Protein AF-A0A3G9JMQ4-F1 (afdb_monomer)

Solvent-accessible surface area (backbone atoms only — not comparable to full-atom values): 5011 Å² total; per-residue (Å²): 138,58,71,65,60,55,54,49,46,19,56,76,65,72,38,77,45,74,50,80,44,89,99,51,79,66,46,75,46,61,32,68,69,58,50,51,52,51,52,49,52,52,56,53,48,67,41,67,68,51,34,52,52,51,54,51,50,58,55,44,67,75,40,93,82,50,75,87,76,54,74,66,60,53,28,61,74,70,67,53,82,130

Organism: NCBI:txid213615

Mean predicted aligned error: 8.28 Å

pLDDT: mean 87.6, std 6.24, range [56.5, 94.69]

Sequence (82 aa):
MNLASILDQVCDESQIIVIKRRNQKNVALIAEDELSSLLECVYLLRSPENAQRLFRSLAWTQTEDATPQTLAELKEELGIES

Nearest PDB structures (foldseek):
  2a6q-assembly3_D  TM=9.163E-01  e=2.463E-01  Escherichia coli
  7q8s-assembly1_A  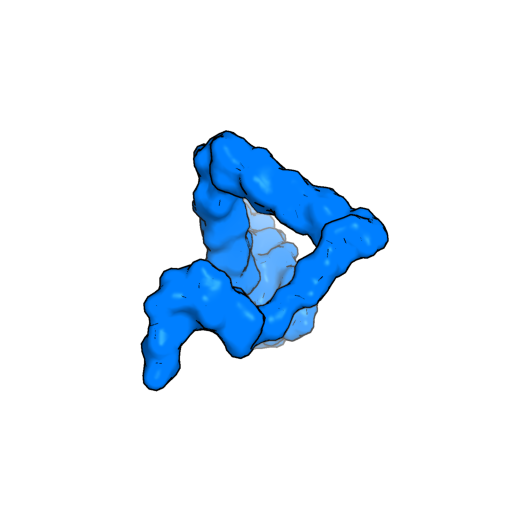TM=4.286E-01  e=4.603E+00  Leishmania major

Secondary structure (DSSP, 8-state):
--HHHHHHHHHHHT--EEE--TTS--EEE--HHHHHHHHHHHHHHTSHHHHHHHHHHHHHHTSTT-----HHHHHHHTT---

Structure (mmCIF, N/CA/C/O backbone):
data_AF-A0A3G9JMQ4-F1
#
_entry.id   AF-A0A3G9JMQ4-F1
#
loop_
_atom_site.group_PDB
_atom_site.id
_atom_site.type_symbol
_atom_site.label_atom_id
_atom_site.label_alt_id
_atom_site.label_comp_id
_atom_site.label_asym_id
_atom_site.label_entity_id
_atom_site.label_seq_id
_atom_site.pdbx_PDB_ins_code
_atom_site.Cartn_x
_atom_site.Cartn_y
_atom_site.Cartn_z
_atom_site.occupancy
_atom_site.B_iso_or_equiv
_atom_site.auth_seq_id
_atom_site.auth_comp_id
_atom_site.auth_asym_id
_atom_site.auth_atom_id
_atom_site.pdbx_PDB_model_num
ATOM 1 N N . MET A 1 1 ? -24.259 1.972 15.773 1.00 56.50 1 MET A N 1
ATOM 2 C CA . MET A 1 1 ? -22.958 1.846 15.089 1.00 56.50 1 MET A CA 1
ATOM 3 C C . MET A 1 1 ? -22.732 0.358 14.892 1.00 56.50 1 MET A C 1
ATOM 5 O O . MET A 1 1 ? -22.591 -0.351 15.881 1.00 56.50 1 MET A O 1
ATOM 9 N N . ASN A 1 2 ? -22.911 -0.129 13.666 1.00 82.44 2 ASN A N 1
ATOM 10 C CA . ASN A 1 2 ? -22.819 -1.551 13.348 1.00 82.44 2 ASN A CA 1
ATOM 11 C C . ASN A 1 2 ? -21.380 -1.834 12.901 1.00 82.44 2 ASN A C 1
ATOM 13 O O . ASN A 1 2 ? -20.841 -1.078 12.101 1.00 82.44 2 ASN A O 1
ATOM 17 N N . LEU A 1 3 ? -20.747 -2.879 13.433 1.00 84.56 3 LEU A N 1
ATOM 18 C CA . LEU A 1 3 ? -19.405 -3.267 12.996 1.00 84.56 3 LEU A CA 1
ATOM 19 C C . LEU A 1 3 ? -19.392 -3.599 11.499 1.00 84.56 3 LEU A C 1
ATOM 21 O O . LEU A 1 3 ? -18.449 -3.220 10.820 1.00 84.56 3 LEU A O 1
ATOM 25 N N . ALA A 1 4 ? -20.458 -4.224 10.989 1.00 87.12 4 ALA A N 1
ATOM 26 C CA . ALA A 1 4 ? -20.581 -4.558 9.573 1.00 87.12 4 ALA A CA 1
ATOM 27 C C . ALA A 1 4 ? -20.466 -3.312 8.685 1.00 87.12 4 ALA A C 1
ATOM 29 O O . ALA A 1 4 ? -19.619 -3.283 7.809 1.00 87.12 4 ALA A O 1
ATOM 30 N N . SER A 1 5 ? -21.188 -2.230 9.003 1.00 87.88 5 SER A N 1
ATOM 31 C CA . SER A 1 5 ? -21.119 -1.008 8.192 1.00 87.88 5 SER A CA 1
ATOM 32 C C . SER A 1 5 ? -19.738 -0.350 8.220 1.00 87.88 5 SER A C 1
ATOM 34 O O . SER A 1 5 ? -19.360 0.301 7.262 1.00 87.88 5 SER A O 1
ATOM 36 N N . ILE A 1 6 ? -18.986 -0.491 9.319 1.00 87.00 6 ILE A N 1
ATOM 37 C CA . ILE A 1 6 ? -17.612 0.026 9.396 1.00 87.00 6 ILE A CA 1
ATOM 38 C C . ILE A 1 6 ? -16.681 -0.813 8.513 1.00 87.00 6 ILE A C 1
ATOM 40 O O . ILE A 1 6 ? -15.805 -0.250 7.868 1.00 87.00 6 ILE A O 1
ATOM 44 N N . LEU A 1 7 ? -16.858 -2.139 8.481 1.00 88.94 7 LEU A N 1
ATOM 45 C CA . LEU A 1 7 ? -16.095 -3.016 7.589 1.00 88.94 7 LEU A CA 1
ATOM 46 C C . LEU A 1 7 ? -16.398 -2.695 6.121 1.00 88.94 7 LEU A C 1
ATOM 48 O O . LEU A 1 7 ? -15.460 -2.540 5.348 1.00 88.94 7 LEU A O 1
ATOM 52 N N . ASP A 1 8 ? -17.678 -2.517 5.779 1.00 89.19 8 ASP A N 1
ATOM 53 C CA . ASP A 1 8 ? -18.108 -2.154 4.425 1.00 89.19 8 ASP A CA 1
ATOM 54 C C . ASP A 1 8 ? -17.469 -0.825 3.990 1.00 89.19 8 ASP A C 1
ATOM 56 O O . ASP A 1 8 ? -16.855 -0.757 2.935 1.00 89.19 8 ASP A O 1
ATOM 60 N N . GLN A 1 9 ? -17.490 0.204 4.847 1.00 87.25 9 GLN A N 1
ATOM 61 C CA . GLN A 1 9 ? -16.843 1.491 4.550 1.00 87.25 9 GLN A CA 1
ATOM 62 C C . GLN A 1 9 ? -15.328 1.383 4.342 1.00 87.25 9 GLN A C 1
ATOM 64 O O . GLN A 1 9 ? -14.779 2.071 3.487 1.00 87.25 9 GLN A O 1
ATOM 69 N N . VAL A 1 10 ? -14.635 0.542 5.116 1.00 89.38 10 VAL A N 1
ATOM 70 C CA . VAL A 1 10 ? -13.185 0.348 4.957 1.00 89.38 10 VAL A CA 1
ATOM 71 C C . VAL A 1 10 ? -12.862 -0.298 3.613 1.00 89.38 10 VAL A C 1
ATOM 73 O O . VAL A 1 10 ? -11.906 0.121 2.967 1.00 89.38 10 VAL A O 1
ATOM 76 N N . CYS A 1 11 ? -13.661 -1.275 3.184 1.00 88.12 11 CYS A N 1
ATOM 77 C CA . CYS A 1 11 ? -13.492 -1.927 1.888 1.00 88.12 11 CYS A CA 1
ATOM 78 C C . CYS A 1 11 ? -13.883 -1.006 0.722 1.00 88.12 11 CYS A C 1
ATOM 80 O O . CYS A 1 11 ? -13.121 -0.873 -0.230 1.00 88.12 11 CYS A O 1
ATOM 82 N N . ASP A 1 12 ? -15.044 -0.352 0.805 1.00 89.88 12 ASP A N 1
ATOM 83 C CA . ASP A 1 12 ? -15.614 0.425 -0.302 1.00 89.88 12 ASP A CA 1
ATOM 84 C C . ASP A 1 12 ? -14.889 1.757 -0.528 1.00 89.88 12 ASP A C 1
ATOM 86 O O . ASP A 1 12 ? -14.768 2.220 -1.662 1.00 89.88 12 ASP A O 1
ATOM 90 N N . GLU A 1 13 ? -14.419 2.396 0.547 1.00 85.81 13 GLU A N 1
ATOM 91 C CA . GLU A 1 13 ? -13.760 3.703 0.474 1.00 85.81 13 GLU A CA 1
ATOM 92 C C . GLU A 1 13 ? -12.225 3.600 0.511 1.00 85.81 13 GLU A C 1
ATOM 94 O O . GLU A 1 13 ? -11.561 4.635 0.438 1.00 85.8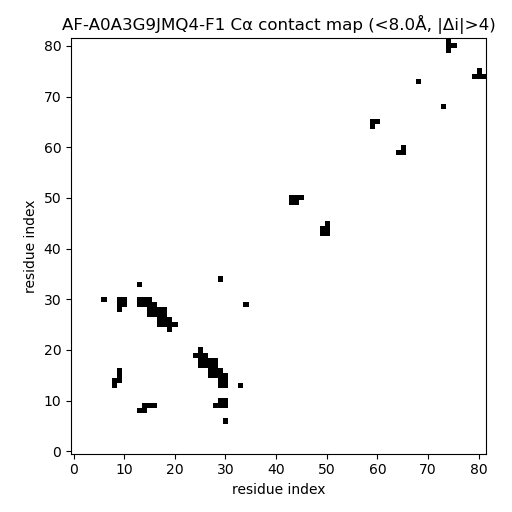1 13 GLU A O 1
ATOM 99 N N . SER A 1 14 ? -11.664 2.387 0.644 1.00 82.75 14 SER A N 1
ATOM 100 C CA . SER A 1 14 ? -10.224 2.146 0.871 1.00 82.75 14 SER A CA 1
ATOM 101 C C . SER A 1 14 ? -9.661 3.074 1.958 1.00 82.75 14 SER A C 1
ATOM 103 O O . SER A 1 14 ? -8.678 3.796 1.777 1.00 82.75 14 SER A O 1
ATOM 105 N N . GLN A 1 15 ? -10.380 3.160 3.083 1.00 85.12 15 GLN A N 1
ATOM 106 C CA . GLN A 1 15 ? -10.047 4.061 4.184 1.00 85.12 15 GLN A CA 1
ATOM 107 C C . GLN A 1 15 ? -9.482 3.307 5.380 1.00 85.12 15 GLN A C 1
ATOM 109 O O . GLN A 1 15 ? -10.077 2.368 5.902 1.00 85.12 15 GLN A O 1
ATOM 114 N N . ILE A 1 16 ? -8.374 3.818 5.917 1.00 91.06 16 ILE A N 1
ATOM 115 C CA . ILE A 1 16 ? -7.796 3.327 7.167 1.00 91.06 16 ILE A CA 1
ATOM 116 C C . ILE A 1 16 ? -8.516 3.965 8.358 1.00 91.06 16 ILE A C 1
ATOM 118 O O . ILE A 1 16 ? -8.403 5.170 8.603 1.00 91.06 16 ILE A O 1
ATOM 122 N N . ILE A 1 17 ? -9.181 3.147 9.175 1.00 91.38 17 ILE A N 1
ATOM 123 C CA . ILE A 1 17 ? -9.853 3.613 10.397 1.00 91.38 17 ILE A CA 1
ATOM 124 C C . ILE A 1 17 ? -9.018 3.264 11.628 1.00 91.38 17 ILE A C 1
ATOM 126 O O . ILE A 1 17 ? -8.760 2.099 11.921 1.00 91.38 17 ILE A O 1
ATOM 130 N N . VAL A 1 18 ? -8.642 4.274 12.419 1.00 92.44 18 VAL A N 1
ATOM 131 C CA . VAL A 1 18 ? -7.894 4.076 13.672 1.00 92.44 18 VAL A CA 1
ATOM 132 C C . VAL A 1 18 ? -8.830 4.097 14.880 1.00 92.44 18 VAL A C 1
ATOM 134 O O . VAL A 1 18 ? -9.310 5.148 15.311 1.00 92.44 18 VAL A O 1
ATOM 137 N N . ILE A 1 19 ? -9.024 2.934 15.494 1.00 91.50 19 ILE A N 1
ATOM 138 C CA . ILE A 1 19 ? -9.790 2.758 16.727 1.00 91.50 19 ILE A CA 1
ATOM 139 C C . ILE A 1 19 ? -8.910 3.141 17.921 1.00 91.50 19 ILE A C 1
ATOM 141 O O . ILE A 1 19 ? -7.983 2.418 18.309 1.00 91.50 19 ILE A O 1
ATOM 145 N N . LYS A 1 20 ? -9.220 4.289 18.531 1.00 93.19 20 LYS A N 1
ATOM 146 C CA . LYS A 1 20 ? -8.554 4.775 19.746 1.00 93.19 2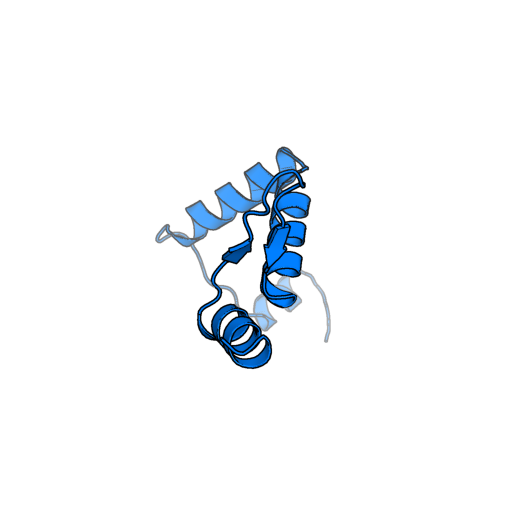0 LYS A CA 1
ATOM 147 C C . LYS A 1 20 ? -9.221 4.195 20.988 1.00 93.19 20 LYS A C 1
ATOM 149 O O . LYS A 1 20 ? -10.407 4.417 21.217 1.00 93.19 20 LYS A O 1
ATOM 154 N N . ARG A 1 21 ? -8.461 3.467 21.809 1.00 92.56 21 ARG A N 1
ATOM 155 C CA . ARG A 1 21 ? -8.986 2.795 23.009 1.00 92.56 21 ARG A CA 1
ATOM 156 C C . ARG A 1 21 ? -8.432 3.433 24.277 1.00 92.56 21 ARG A C 1
ATOM 158 O O . ARG A 1 21 ? -7.234 3.674 24.390 1.00 92.56 21 ARG A O 1
ATOM 165 N N . ARG A 1 22 ? -9.300 3.685 25.261 1.00 91.50 22 ARG A N 1
ATOM 166 C CA . ARG A 1 22 ? -8.874 4.217 26.562 1.00 91.50 22 ARG A CA 1
ATOM 167 C C . ARG A 1 22 ? -8.044 3.161 27.297 1.00 91.50 22 ARG A C 1
ATOM 169 O O . ARG A 1 22 ? -8.491 2.029 27.448 1.00 91.50 22 ARG A O 1
ATOM 176 N N . ASN A 1 23 ? -6.856 3.547 27.759 1.00 89.44 23 ASN A N 1
ATOM 177 C CA . ASN A 1 2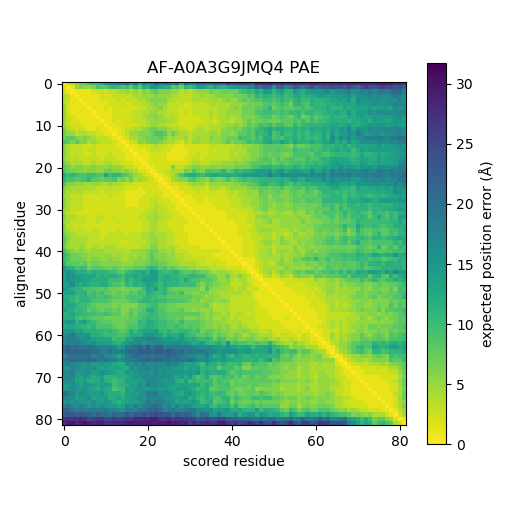3 ? -5.913 2.695 28.497 1.00 89.44 23 ASN A CA 1
ATOM 178 C C . ASN A 1 23 ? -5.481 1.408 27.757 1.00 89.44 23 ASN A C 1
ATOM 180 O O . ASN A 1 23 ? -5.063 0.447 28.398 1.00 89.44 23 ASN A O 1
ATOM 184 N N . GLN A 1 24 ? -5.570 1.365 26.423 1.00 91.94 24 GLN A N 1
ATOM 185 C CA . GLN A 1 24 ? -5.105 0.238 25.606 1.00 91.94 24 GLN A CA 1
ATOM 186 C C . GLN A 1 24 ? -4.421 0.741 24.329 1.00 91.94 24 GLN A C 1
ATOM 188 O O . GLN A 1 24 ? -4.522 1.913 23.976 1.00 91.94 24 GLN A O 1
ATOM 193 N N . LYS A 1 25 ? -3.729 -0.152 23.611 1.00 92.56 25 LYS A N 1
ATOM 194 C CA . LYS A 1 25 ? -3.121 0.179 22.314 1.00 92.56 25 LYS A CA 1
ATOM 195 C C . LYS A 1 25 ? -4.202 0.469 21.269 1.00 92.56 25 LYS A C 1
ATOM 197 O O . LYS A 1 25 ? -5.223 -0.221 21.225 1.00 92.56 25 LYS A O 1
ATOM 202 N N . ASN A 1 26 ? -3.956 1.450 20.409 1.00 94.19 26 ASN A N 1
ATOM 203 C CA . ASN A 1 26 ? -4.818 1.731 19.261 1.00 94.19 26 ASN A CA 1
ATOM 204 C C . ASN A 1 26 ? -4.721 0.599 18.230 1.00 94.19 26 ASN A C 1
ATOM 206 O O . ASN A 1 26 ? -3.713 -0.108 18.182 1.00 94.19 26 ASN A O 1
ATOM 210 N N . VAL A 1 27 ? -5.768 0.433 17.426 1.00 93.19 27 VAL A N 1
ATOM 211 C CA . VAL A 1 27 ? -5.822 -0.558 16.340 1.00 93.19 27 VAL A CA 1
ATOM 212 C C . VAL A 1 27 ? -6.216 0.161 15.059 1.00 93.19 27 VAL A C 1
ATOM 214 O O . VAL A 1 27 ? -7.083 1.027 15.105 1.00 93.19 27 VAL A O 1
ATOM 217 N N . ALA A 1 28 ? -5.579 -0.182 13.944 1.00 92.88 28 ALA A N 1
ATOM 218 C CA . ALA A 1 28 ? -6.011 0.239 12.620 1.00 92.88 28 ALA A CA 1
ATOM 219 C C . ALA A 1 28 ? -6.825 -0.889 11.981 1.00 92.88 28 ALA A C 1
ATOM 221 O O . ALA A 1 28 ? -6.432 -2.053 12.064 1.00 92.88 28 ALA A O 1
ATOM 222 N N . LEU A 1 29 ? -7.952 -0.533 11.383 1.00 93.25 29 LEU A N 1
ATOM 223 C CA . LEU A 1 29 ? -8.719 -1.384 10.492 1.00 93.25 29 LEU A CA 1
ATOM 224 C C . LEU A 1 29 ? -8.388 -0.945 9.065 1.00 93.25 29 LEU A C 1
ATOM 226 O O . LEU A 1 29 ? -8.465 0.245 8.759 1.00 93.25 29 LEU A O 1
ATOM 230 N N . ILE A 1 30 ? -7.955 -1.902 8.254 1.00 94.44 30 ILE A N 1
ATOM 231 C CA . ILE A 1 30 ? -7.523 -1.727 6.866 1.00 94.44 30 ILE A CA 1
ATOM 232 C C . ILE A 1 30 ? -8.154 -2.878 6.088 1.00 94.44 30 ILE A C 1
ATOM 234 O O . ILE A 1 30 ? -8.251 -3.985 6.634 1.00 94.44 30 ILE A O 1
ATOM 238 N N . ALA A 1 31 ? -8.590 -2.621 4.857 1.00 94.69 31 ALA A N 1
ATOM 239 C CA . ALA A 1 31 ? -9.014 -3.684 3.961 1.00 94.69 31 ALA A CA 1
ATOM 240 C C . ALA A 1 31 ? -7.839 -4.649 3.720 1.00 94.69 31 ALA A C 1
ATOM 242 O O . ALA A 1 31 ? -6.667 -4.268 3.784 1.00 94.69 31 ALA A O 1
ATOM 243 N N . GLU A 1 32 ? -8.137 -5.933 3.548 1.00 94.06 32 GLU A N 1
ATOM 244 C CA . GLU A 1 32 ? -7.089 -6.955 3.463 1.00 94.06 32 GLU A CA 1
ATOM 245 C C . GLU A 1 32 ? -6.226 -6.777 2.209 1.00 94.06 32 GLU A C 1
ATOM 247 O O . GLU A 1 32 ? -5.000 -6.802 2.299 1.00 94.06 32 GLU A O 1
ATOM 252 N N . ASP A 1 33 ? -6.861 -6.507 1.076 1.00 92.00 33 ASP A N 1
ATOM 253 C CA . ASP A 1 33 ? -6.224 -6.227 -0.208 1.00 92.00 33 ASP A CA 1
ATOM 254 C C . ASP A 1 33 ? -5.343 -4.970 -0.164 1.00 92.00 33 ASP A C 1
ATOM 256 O O . ASP A 1 33 ? -4.226 -4.964 -0.696 1.00 92.00 33 ASP A O 1
ATOM 260 N N . GLU A 1 34 ? -5.793 -3.925 0.530 1.00 91.81 34 GLU A N 1
ATOM 261 C CA . GLU A 1 34 ? -5.024 -2.700 0.736 1.00 91.81 34 GLU A CA 1
ATOM 262 C C . GLU A 1 34 ? -3.806 -2.940 1.643 1.00 91.81 34 GLU A C 1
ATOM 264 O O . GLU A 1 34 ? -2.693 -2.507 1.325 1.00 91.81 34 GLU A O 1
ATOM 269 N N . LEU A 1 35 ? -3.965 -3.697 2.735 1.00 94.06 35 LEU A N 1
ATOM 270 C CA . LEU A 1 35 ? -2.842 -4.100 3.585 1.00 94.06 35 LEU A CA 1
ATOM 271 C C . LEU A 1 35 ? -1.818 -4.937 2.803 1.00 94.06 35 LEU A C 1
ATOM 273 O O . LEU A 1 35 ? -0.614 -4.684 2.907 1.00 94.06 35 LEU A O 1
ATOM 277 N N . SER A 1 36 ? -2.282 -5.912 2.025 1.00 92.62 36 SER A N 1
ATOM 278 C CA . SER A 1 36 ? -1.436 -6.769 1.192 1.00 92.62 36 SER A CA 1
ATOM 279 C C . SER A 1 36 ? -0.659 -5.949 0.153 1.00 92.62 36 SER A C 1
ATOM 281 O O . SER A 1 36 ? 0.565 -6.082 0.059 1.00 92.62 36 SER A O 1
ATOM 283 N N . SER A 1 37 ? -1.324 -5.008 -0.521 1.00 90.38 37 SER A N 1
ATOM 284 C CA . SER A 1 37 ? -0.698 -4.081 -1.477 1.00 90.38 37 SER A CA 1
ATOM 285 C C . SER A 1 37 ? 0.361 -3.182 -0.821 1.00 90.38 37 SER A C 1
ATOM 287 O O . SER A 1 37 ? 1.448 -2.976 -1.370 1.00 90.38 37 SER A O 1
ATOM 289 N N . LEU A 1 38 ? 0.089 -2.669 0.387 1.00 90.19 38 LEU A N 1
ATOM 290 C CA . LEU A 1 38 ? 1.054 -1.873 1.155 1.00 90.19 38 LEU A CA 1
ATOM 291 C C . LEU A 1 38 ? 2.293 -2.690 1.535 1.00 90.19 38 LEU A C 1
ATOM 293 O O . LEU A 1 38 ? 3.419 -2.198 1.415 1.00 90.19 38 LEU A O 1
ATOM 297 N N . LEU A 1 39 ? 2.106 -3.932 1.985 1.00 90.31 39 LEU A N 1
ATOM 298 C CA . LEU A 1 39 ? 3.213 -4.817 2.347 1.00 90.31 39 LEU A CA 1
ATOM 299 C C . LEU A 1 39 ? 4.069 -5.184 1.132 1.00 90.31 39 LEU A C 1
ATOM 301 O O . LEU A 1 39 ? 5.297 -5.201 1.249 1.00 90.31 39 LEU A O 1
ATOM 305 N N . GLU A 1 40 ? 3.452 -5.416 -0.026 1.00 87.50 40 GLU A N 1
ATOM 306 C CA . GLU A 1 40 ? 4.167 -5.635 -1.284 1.00 87.50 40 GLU A CA 1
ATOM 307 C C . GLU A 1 40 ? 4.982 -4.401 -1.689 1.00 87.50 40 GLU A C 1
ATOM 309 O O . GLU A 1 40 ? 6.175 -4.518 -1.977 1.00 87.50 40 GLU A O 1
ATOM 314 N N . CYS A 1 41 ? 4.394 -3.202 -1.625 1.00 86.19 41 CYS A N 1
ATOM 315 C CA . CYS A 1 41 ? 5.115 -1.962 -1.916 1.00 86.19 41 CYS A CA 1
ATOM 316 C C . CYS A 1 41 ? 6.317 -1.776 -0.979 1.00 86.19 41 CYS A C 1
ATOM 318 O O . CYS A 1 41 ? 7.426 -1.487 -1.432 1.00 86.19 41 CYS A O 1
ATOM 320 N N . VAL A 1 42 ? 6.133 -1.992 0.327 1.00 87.69 42 VAL A N 1
ATOM 321 C CA . VAL A 1 42 ? 7.233 -1.942 1.303 1.00 87.69 42 VAL A CA 1
ATOM 322 C C . VAL A 1 42 ? 8.299 -2.989 0.981 1.00 87.69 42 VAL A C 1
ATOM 324 O O . VAL A 1 42 ? 9.492 -2.694 1.072 1.00 87.69 42 VAL A O 1
ATOM 327 N N . TYR A 1 43 ? 7.897 -4.196 0.582 1.00 84.56 43 TYR A N 1
ATOM 328 C CA . TYR A 1 43 ? 8.818 -5.257 0.187 1.00 84.56 43 TYR A CA 1
ATOM 329 C C . TYR A 1 43 ? 9.647 -4.866 -1.043 1.00 84.56 43 TYR A C 1
ATOM 331 O O . TYR A 1 43 ? 10.876 -4.960 -1.005 1.00 84.56 43 TYR A O 1
ATOM 339 N N . LEU A 1 44 ? 9.002 -4.356 -2.095 1.00 82.75 44 LEU A N 1
ATOM 340 C CA . LEU A 1 44 ? 9.666 -3.876 -3.306 1.00 82.75 44 LEU A CA 1
ATOM 341 C C . LEU A 1 44 ? 10.653 -2.743 -3.001 1.00 82.75 44 LEU A C 1
ATOM 343 O O . LEU A 1 44 ? 11.757 -2.723 -3.548 1.00 82.75 44 LEU A O 1
ATOM 347 N N . LEU A 1 45 ? 10.291 -1.830 -2.099 1.00 83.94 45 LEU A N 1
ATOM 348 C CA . LEU A 1 45 ? 11.131 -0.694 -1.715 1.00 83.94 45 LEU A CA 1
ATOM 349 C C . LEU A 1 45 ? 12.236 -1.050 -0.709 1.00 83.94 45 LEU A C 1
ATOM 351 O O . LEU A 1 45 ? 13.152 -0.255 -0.498 1.00 83.94 45 LEU A O 1
ATOM 355 N N . ARG A 1 46 ? 12.193 -2.239 -0.097 1.00 83.31 46 ARG A N 1
ATOM 356 C CA . ARG A 1 46 ? 13.185 -2.673 0.898 1.00 83.31 46 ARG A CA 1
ATOM 357 C C . ARG A 1 46 ? 14.582 -2.854 0.305 1.00 83.31 46 ARG A C 1
ATOM 359 O O . ARG A 1 46 ? 15.565 -2.705 1.028 1.00 83.31 46 ARG A O 1
ATOM 366 N N . SER A 1 47 ? 14.681 -3.184 -0.983 1.00 85.81 47 SER A N 1
ATOM 367 C CA . SER A 1 47 ? 15.952 -3.186 -1.709 1.00 85.81 47 SER A CA 1
ATOM 368 C C . SER A 1 47 ? 16.181 -1.803 -2.327 1.00 85.81 47 SER A C 1
ATOM 370 O O . SER A 1 47 ? 15.430 -1.427 -3.230 1.00 85.81 47 SER A O 1
ATOM 372 N N . PRO A 1 48 ? 17.214 -1.047 -1.902 1.00 81.00 48 PRO A N 1
ATOM 373 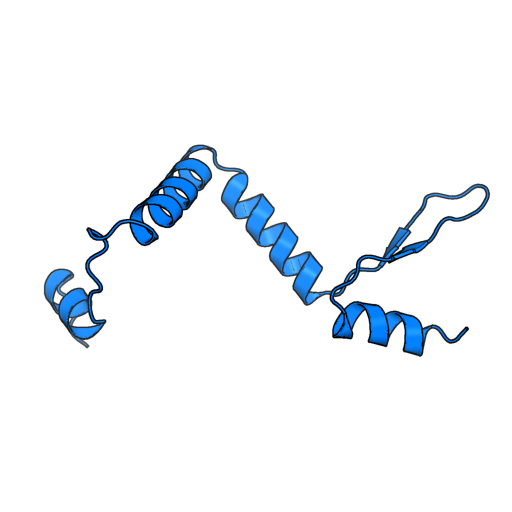C CA . PRO A 1 48 ? 17.506 0.272 -2.466 1.00 81.00 48 PRO A CA 1
ATOM 374 C C . PRO A 1 48 ? 17.700 0.239 -3.985 1.00 81.00 48 PRO A C 1
ATOM 376 O O . PRO A 1 48 ? 17.280 1.156 -4.684 1.00 81.00 48 PRO A O 1
ATOM 379 N N . GLU A 1 49 ? 18.291 -0.837 -4.506 1.00 87.50 49 GLU A N 1
ATOM 380 C CA . GLU A 1 49 ? 18.488 -1.032 -5.942 1.00 87.50 49 GLU A CA 1
ATOM 381 C C . GLU A 1 49 ? 17.160 -1.273 -6.672 1.00 87.50 49 GLU A C 1
ATOM 383 O O . GLU A 1 49 ? 16.916 -0.691 -7.730 1.00 87.50 49 GLU A O 1
ATOM 388 N N . ASN A 1 50 ? 16.259 -2.071 -6.090 1.00 85.44 50 ASN A N 1
ATOM 389 C CA . ASN A 1 50 ? 14.936 -2.290 -6.670 1.00 85.44 50 ASN A CA 1
ATOM 390 C C . ASN A 1 50 ? 14.090 -1.007 -6.645 1.00 85.44 50 ASN A C 1
ATOM 392 O O . ASN A 1 50 ? 13.458 -0.670 -7.643 1.00 85.44 50 ASN A O 1
ATOM 396 N N . ALA A 1 51 ? 14.152 -0.239 -5.553 1.00 87.50 51 ALA A N 1
ATOM 397 C CA . ALA A 1 51 ? 13.507 1.067 -5.460 1.00 87.50 51 ALA A CA 1
ATOM 398 C C . ALA A 1 51 ? 14.020 2.025 -6.550 1.00 87.50 51 ALA A C 1
ATOM 400 O O . ALA A 1 51 ? 13.222 2.627 -7.267 1.00 87.50 51 ALA A O 1
ATOM 401 N N . GLN A 1 52 ? 15.343 2.122 -6.739 1.00 88.94 52 GLN A N 1
ATOM 402 C CA . GLN A 1 52 ? 15.936 2.940 -7.805 1.00 88.94 52 GLN A CA 1
ATOM 403 C C . GLN A 1 52 ? 15.457 2.513 -9.198 1.00 88.94 52 GLN A C 1
ATOM 405 O O . GLN A 1 52 ? 15.119 3.370 -10.017 1.00 88.94 52 GLN A O 1
ATOM 410 N N . ARG A 1 53 ? 15.393 1.203 -9.472 1.00 88.94 53 ARG A N 1
ATOM 411 C CA . ARG A 1 53 ? 14.894 0.668 -10.750 1.00 88.94 53 ARG A CA 1
ATOM 412 C C . ARG A 1 53 ? 13.420 0.998 -10.981 1.00 88.94 53 ARG A C 1
ATOM 414 O O . ARG A 1 53 ? 13.068 1.409 -12.087 1.00 88.94 53 ARG A O 1
ATOM 421 N N . LEU A 1 54 ? 12.578 0.866 -9.956 1.00 88.19 54 LEU A N 1
ATOM 422 C CA . LEU A 1 54 ? 11.156 1.211 -10.034 1.00 88.19 54 LEU A CA 1
ATOM 423 C C . LEU A 1 54 ? 10.959 2.706 -10.297 1.00 88.19 54 LEU A C 1
ATOM 425 O O . LEU A 1 54 ? 10.269 3.068 -11.247 1.00 88.19 54 LEU A O 1
ATOM 429 N N . PHE A 1 55 ? 11.629 3.576 -9.537 1.00 90.12 55 PHE A N 1
ATOM 430 C CA . PHE A 1 55 ? 11.538 5.023 -9.753 1.00 90.12 55 PHE A CA 1
ATOM 431 C C . PHE A 1 55 ? 12.072 5.446 -11.125 1.00 90.12 55 PHE A C 1
ATOM 433 O O . PHE A 1 55 ? 11.459 6.290 -11.776 1.00 90.12 55 PHE A O 1
ATOM 440 N N . ARG A 1 56 ? 13.164 4.834 -11.607 1.00 89.69 56 ARG A N 1
ATOM 441 C CA . ARG A 1 56 ? 13.660 5.067 -12.973 1.00 89.69 56 ARG A CA 1
ATOM 442 C C . ARG A 1 56 ? 12.617 4.670 -14.020 1.00 89.69 56 ARG A C 1
ATOM 444 O O . ARG A 1 56 ? 12.407 5.425 -14.961 1.00 89.69 56 ARG A O 1
ATOM 451 N N . SER A 1 57 ? 11.972 3.517 -13.858 1.00 88.19 57 SER A N 1
ATOM 452 C CA . SER A 1 57 ? 10.966 3.020 -14.810 1.00 88.19 57 SER A CA 1
ATOM 453 C C . SER A 1 57 ? 9.718 3.910 -14.830 1.00 88.19 57 SER A C 1
ATOM 455 O O . SER A 1 57 ? 9.205 4.232 -15.902 1.00 88.19 57 SER A O 1
ATOM 457 N N . LEU A 1 58 ? 9.278 4.382 -13.657 1.00 88.44 58 LEU A N 1
ATOM 458 C CA . LEU A 1 58 ? 8.188 5.355 -13.534 1.00 88.44 58 LEU A CA 1
ATOM 459 C C . LEU A 1 58 ? 8.522 6.680 -14.226 1.00 88.44 58 LEU A C 1
ATOM 461 O O . LEU A 1 58 ? 7.684 7.212 -14.948 1.00 88.44 58 LEU A O 1
ATOM 465 N N . ALA A 1 59 ? 9.741 7.193 -14.037 1.00 88.88 59 ALA A N 1
ATOM 466 C CA . ALA A 1 59 ? 10.190 8.416 -14.697 1.00 88.88 59 ALA A CA 1
ATOM 467 C C . ALA A 1 59 ? 10.283 8.240 -16.220 1.00 88.88 59 ALA A C 1
ATOM 469 O O . ALA A 1 59 ? 9.817 9.099 -16.959 1.00 88.88 59 ALA A O 1
ATOM 470 N N . TRP A 1 60 ? 10.828 7.114 -16.689 1.00 86.94 60 TRP A N 1
ATOM 471 C CA . TRP A 1 60 ? 10.930 6.808 -18.116 1.00 86.94 60 TRP A CA 1
ATOM 472 C C . TRP A 1 60 ? 9.557 6.737 -18.793 1.00 86.94 60 TRP A C 1
ATOM 474 O O . TRP A 1 60 ? 9.380 7.337 -19.846 1.00 86.94 60 TRP A O 1
ATOM 484 N N . THR A 1 61 ? 8.558 6.124 -18.147 1.00 86.00 61 THR A N 1
ATOM 485 C CA . THR A 1 61 ? 7.181 6.023 -18.680 1.00 86.00 61 THR A CA 1
ATOM 486 C C . THR A 1 61 ? 6.519 7.394 -18.901 1.00 86.00 61 THR A C 1
ATOM 488 O O . THR A 1 61 ? 5.576 7.509 -19.675 1.00 86.00 61 THR A O 1
ATOM 491 N N . GLN A 1 62 ? 6.999 8.445 -18.231 1.00 84.38 62 GLN A N 1
ATOM 492 C CA . GLN A 1 62 ? 6.486 9.813 -18.377 1.00 84.38 62 GLN A CA 1
ATOM 493 C C . GLN A 1 62 ? 7.188 10.610 -19.488 1.00 84.38 62 GLN A C 1
ATOM 495 O O . GLN A 1 62 ? 6.781 11.734 -19.777 1.00 84.38 62 GLN A O 1
ATOM 500 N N . THR A 1 63 ? 8.246 10.063 -20.090 1.00 84.88 63 THR A N 1
ATOM 501 C CA . THR A 1 63 ? 8.957 10.691 -21.211 1.00 84.88 63 THR A CA 1
ATOM 502 C C . THR A 1 63 ? 8.352 10.287 -22.554 1.00 84.88 63 THR A C 1
ATOM 504 O O . THR A 1 63 ? 7.809 9.194 -22.690 1.00 84.88 63 THR A O 1
ATOM 507 N N . GLU A 1 64 ? 8.492 11.143 -23.568 1.00 75.44 64 GLU A N 1
ATOM 508 C CA . GLU A 1 64 ? 8.086 10.824 -24.948 1.00 75.44 64 GLU A CA 1
ATOM 509 C C . GLU A 1 64 ? 8.930 9.694 -25.572 1.00 75.44 64 GLU A C 1
ATOM 511 O O . GLU A 1 64 ? 8.493 9.060 -26.528 1.00 75.44 64 GLU A O 1
ATOM 516 N N . ASP A 1 65 ? 10.100 9.393 -24.992 1.00 76.81 65 ASP A N 1
ATOM 517 C CA . ASP A 1 65 ? 10.998 8.303 -25.400 1.00 76.81 65 ASP A CA 1
ATOM 518 C C . ASP A 1 65 ? 10.540 6.917 -24.906 1.00 76.81 65 ASP A C 1
ATOM 520 O O . ASP A 1 65 ? 11.202 5.907 -25.167 1.00 76.81 65 ASP A O 1
ATOM 524 N N . ALA A 1 66 ? 9.439 6.834 -24.152 1.00 78.44 66 ALA A N 1
ATOM 525 C CA . ALA A 1 66 ? 8.848 5.560 -23.769 1.00 78.44 66 ALA A CA 1
ATOM 526 C C . ALA A 1 66 ? 8.237 4.887 -25.006 1.00 78.44 66 ALA A C 1
ATOM 528 O O . ALA A 1 66 ? 7.097 5.155 -25.383 1.00 78.44 66 ALA A O 1
ATOM 529 N N . THR A 1 67 ? 8.996 4.003 -25.650 1.00 80.31 67 THR A N 1
ATOM 530 C CA . THR A 1 67 ? 8.515 3.233 -26.798 1.00 80.31 67 THR A CA 1
ATOM 531 C C . THR A 1 67 ? 7.702 2.034 -26.310 1.00 80.31 67 THR A C 1
ATOM 533 O O . THR A 1 67 ? 8.284 1.118 -25.719 1.00 80.31 67 THR A O 1
ATOM 536 N N . PRO A 1 68 ? 6.374 1.996 -26.526 1.00 83.00 68 PRO A N 1
ATOM 537 C CA . PRO A 1 68 ? 5.598 0.802 -26.232 1.00 83.00 68 PRO A CA 1
ATOM 538 C C . PRO A 1 68 ? 6.058 -0.338 -27.145 1.00 83.00 68 PRO A C 1
ATOM 540 O O . PRO A 1 68 ? 6.311 -0.129 -28.329 1.00 83.00 68 PRO A O 1
ATOM 543 N N . GLN A 1 69 ? 6.133 -1.543 -26.593 1.00 88.19 69 GLN A N 1
ATOM 544 C CA . GLN A 1 69 ? 6.476 -2.761 -27.322 1.00 88.19 69 GLN A CA 1
ATOM 545 C C . GLN A 1 69 ? 5.349 -3.770 -27.139 1.00 88.19 69 GLN A C 1
ATOM 547 O O . GLN A 1 69 ? 4.780 -3.905 -26.049 1.00 88.19 69 GLN A O 1
ATOM 552 N N . THR A 1 70 ? 4.995 -4.472 -28.207 1.00 91.75 70 THR A N 1
ATOM 553 C CA . THR A 1 70 ? 3.983 -5.524 -28.138 1.00 91.75 70 THR A CA 1
ATOM 554 C C . THR A 1 70 ? 4.561 -6.797 -27.524 1.00 91.75 70 THR A C 1
ATOM 556 O O . THR A 1 70 ? 5.757 -7.077 -27.601 1.00 91.75 70 THR A O 1
ATOM 559 N N . LEU A 1 71 ? 3.692 -7.634 -26.948 1.00 89.88 71 LEU A N 1
ATOM 560 C CA . LEU A 1 71 ? 4.113 -8.933 -26.418 1.00 89.88 71 LEU A CA 1
ATOM 561 C C . LEU A 1 71 ? 4.726 -9.835 -27.505 1.00 89.88 71 LEU A C 1
ATOM 563 O O . LEU A 1 71 ? 5.587 -10.650 -27.195 1.00 89.88 71 LEU A O 1
ATOM 567 N N . ALA A 1 72 ? 4.282 -9.705 -28.760 1.00 91.81 72 ALA A N 1
ATOM 568 C CA . ALA A 1 72 ? 4.812 -10.475 -29.883 1.00 91.81 72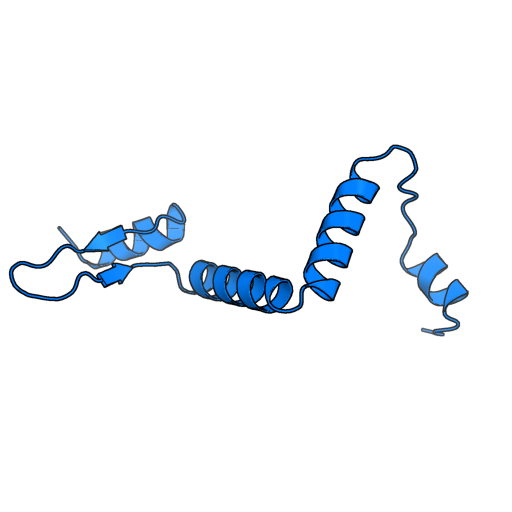 ALA A CA 1
ATOM 569 C C . ALA A 1 72 ? 6.258 -10.072 -30.215 1.00 91.81 72 ALA A C 1
ATOM 571 O O . ALA A 1 72 ? 7.124 -10.939 -30.264 1.00 91.81 72 ALA A O 1
ATOM 572 N N . GLU A 1 73 ? 6.526 -8.769 -30.343 1.00 91.00 73 GLU A N 1
ATOM 573 C CA . GLU A 1 73 ? 7.877 -8.238 -30.588 1.00 91.00 73 GLU A CA 1
ATOM 574 C C . GLU A 1 73 ? 8.838 -8.594 -29.446 1.00 91.00 73 GLU A C 1
ATOM 576 O O . GLU A 1 73 ? 9.976 -8.980 -29.691 1.00 91.00 73 GLU A O 1
ATOM 581 N N . LEU A 1 74 ? 8.379 -8.517 -28.191 1.00 90.00 74 LEU A N 1
ATOM 582 C CA . LEU A 1 74 ? 9.193 -8.885 -27.026 1.00 90.00 74 LEU A CA 1
ATOM 583 C C . LEU A 1 74 ? 9.548 -10.376 -27.004 1.00 90.00 74 LEU A C 1
ATOM 585 O O . LEU A 1 74 ? 10.661 -10.749 -26.640 1.00 90.00 74 LEU A O 1
ATOM 589 N N . LYS A 1 75 ? 8.610 -11.244 -27.390 1.00 91.12 75 LYS A N 1
ATOM 590 C CA . LYS A 1 75 ? 8.862 -12.688 -27.488 1.00 91.12 75 LYS A CA 1
ATOM 591 C C . LYS A 1 75 ? 9.881 -13.017 -28.575 1.00 91.12 75 LYS A C 1
ATOM 593 O O . LYS A 1 75 ? 10.742 -13.862 -28.343 1.00 91.12 75 LYS A O 1
ATOM 598 N N . GLU A 1 76 ? 9.795 -12.342 -29.719 1.00 92.00 76 GLU A N 1
ATOM 599 C CA . GLU A 1 76 ? 10.749 -12.487 -30.821 1.00 92.00 76 GLU A CA 1
ATOM 600 C C . GLU A 1 76 ? 12.156 -12.023 -30.409 1.00 92.00 76 GLU A C 1
ATOM 602 O O . GLU A 1 76 ? 13.1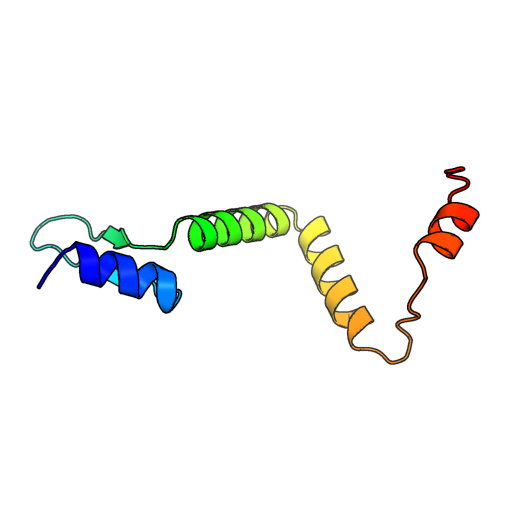18 -12.767 -30.593 1.00 92.00 76 GLU A O 1
ATOM 607 N N . GLU A 1 77 ? 12.276 -10.859 -29.762 1.00 90.31 77 GLU A N 1
ATOM 608 C CA . GLU A 1 77 ? 13.552 -10.327 -29.257 1.00 90.31 77 GLU A CA 1
ATOM 609 C C . GLU A 1 77 ? 14.221 -11.263 -28.238 1.00 90.31 77 GLU A C 1
ATOM 611 O O . GLU A 1 77 ? 15.432 -11.486 -28.280 1.00 90.31 77 GLU A O 1
ATOM 616 N N . LEU A 1 78 ? 13.430 -11.835 -27.326 1.00 91.88 78 LEU A N 1
ATOM 617 C CA . LEU A 1 78 ? 13.928 -12.727 -26.278 1.00 91.88 78 LEU A CA 1
ATOM 618 C C . LEU A 1 78 ? 14.118 -14.179 -26.746 1.00 91.88 78 LEU A C 1
ATOM 620 O O . LEU A 1 78 ? 14.564 -15.012 -25.954 1.00 91.88 78 LEU A O 1
ATOM 624 N N . GLY A 1 79 ? 13.778 -14.504 -27.999 1.00 89.88 79 GLY A N 1
ATOM 625 C CA . GLY A 1 79 ? 13.848 -15.868 -28.531 1.00 89.88 79 GLY A CA 1
ATOM 626 C C . GLY A 1 79 ? 12.919 -16.853 -27.811 1.00 89.88 79 GLY A C 1
ATOM 627 O O . GLY A 1 79 ? 13.215 -18.047 -27.741 1.00 89.88 79 GLY A O 1
ATOM 628 N N . ILE A 1 80 ? 11.818 -16.360 -27.236 1.00 89.94 80 ILE A N 1
ATOM 629 C CA . ILE A 1 80 ? 10.819 -17.181 -26.548 1.00 89.94 80 ILE A CA 1
ATOM 630 C C . ILE A 1 80 ? 9.768 -17.582 -27.587 1.00 89.94 80 ILE A C 1
ATOM 632 O O . ILE A 1 80 ? 8.784 -16.870 -27.802 1.00 89.94 80 ILE A O 1
ATOM 636 N N . GLU A 1 81 ? 9.984 -18.719 -28.253 1.00 76.75 81 GLU A N 1
ATOM 637 C CA . GLU A 1 81 ? 8.964 -19.321 -29.119 1.00 76.75 81 GLU A CA 1
ATOM 638 C C . GLU A 1 81 ? 7.716 -19.662 -28.283 1.00 76.75 81 GLU A C 1
ATOM 640 O O . GLU A 1 81 ? 7.821 -20.169 -27.163 1.00 76.75 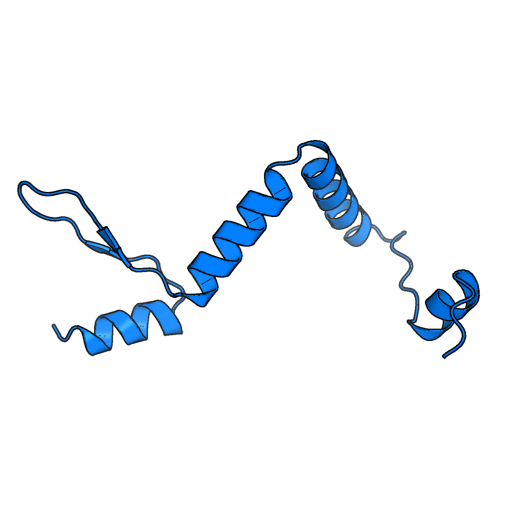81 GLU A O 1
ATOM 645 N N . SER A 1 82 ? 6.534 -19.294 -28.793 1.00 60.47 82 SER A N 1
ATOM 646 C CA . SER A 1 82 ? 5.244 -19.595 -28.147 1.00 60.47 82 SER A CA 1
ATOM 647 C C . SER A 1 82 ? 4.809 -21.030 -28.391 1.00 60.47 82 SER A C 1
ATOM 649 O O . SER A 1 82 ? 5.026 -21.513 -29.522 1.00 60.47 82 SER A O 1
#

Foldseek 3Di:
DDPVVVLVCQVVVQDWDWADDPPDDIDIDGPPVSVVVVVVVCVQVVDVVSVVVVVVVVVLVPDPPPDDDDPVRVCVVVVPDD

InterPro domains:
  IPR006442 Type II toxin-antitoxin system, antitoxin Phd/YefM [PF02604] (2-62)
  IPR036165 YefM-like superfamily [SSF143120] (2-67)
  IPR051405 phD/YefM antitoxin [PTHR33713] (2-79)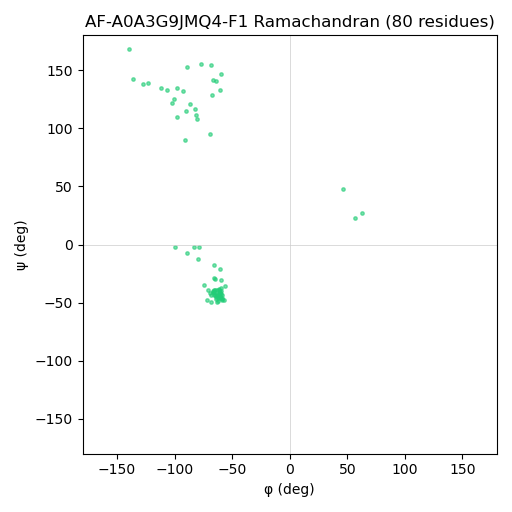

Radius of gyration: 20.87 Å; Cα contacts (8 Å, |Δi|>4): 49; chains: 1; bounding box: 41×30×59 Å